Protein AF-A0A815P8S8-F1 (afdb_monomer_lite)

Secondary structure (DSSP, 8-state):
--TT----HHHHHHHHHHHHHHHHHTT-SS---TTHHHHHHHHHT--HHHHHHHHHHHHHHHHHHHHHHHHHHHHHHHHHHHHHHHHHHHHHHHHTT----PPP------------------

Foldseek 3Di:
DDPDDDDDPVRLVVLLVVLCVLVVCCPPPPDNDPPSQVVSCVVSVDDSVVVVVSVVVSVVVVVVVVVVVVVVVVVVVCVVVVVVVVVVVVVVVVVVPDDDPDPPDDDDDDDDDDDDDDDDDD

Structure (mmCIF, N/CA/C/O backbone):
data_AF-A0A815P8S8-F1
#
_entry.id   AF-A0A815P8S8-F1
#
loop_
_atom_site.group_PDB
_atom_site.id
_atom_site.type_symbol
_atom_site.label_atom_id
_atom_site.label_alt_id
_atom_site.label_comp_id
_atom_site.label_asym_id
_atom_site.label_entity_id
_atom_site.label_seq_id
_atom_site.pdbx_PDB_ins_code
_atom_site.Cartn_x
_atom_site.Cartn_y
_atom_site.Cartn_z
_atom_site.occupancy
_atom_site.B_iso_or_equiv
_atom_site.auth_seq_id
_atom_site.auth_comp_id
_atom_site.auth_asym_id
_atom_site.auth_atom_id
_atom_site.pdb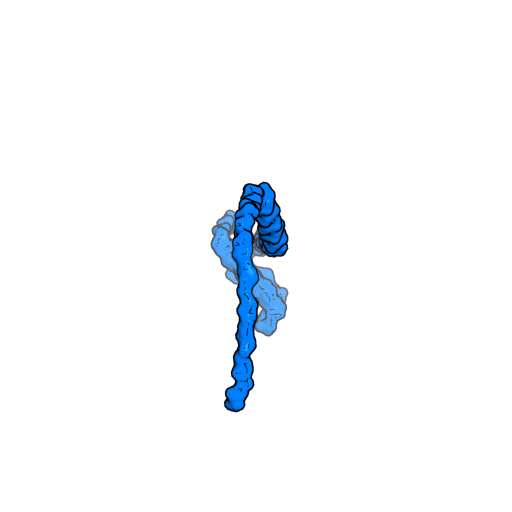x_PDB_model_num
ATOM 1 N N . MET A 1 1 ? 4.901 6.209 -26.131 1.00 38.81 1 MET A N 1
ATOM 2 C CA . MET A 1 1 ? 4.547 5.652 -24.805 1.00 38.81 1 MET A CA 1
ATOM 3 C C . MET A 1 1 ? 3.364 6.430 -24.254 1.00 38.81 1 MET A C 1
ATOM 5 O O . MET A 1 1 ? 3.329 7.628 -24.507 1.00 38.81 1 MET A O 1
ATOM 9 N N . PRO A 1 2 ? 2.383 5.805 -23.580 1.00 41.59 2 PRO A N 1
ATOM 10 C CA . PRO A 1 2 ? 1.235 6.534 -23.056 1.00 41.59 2 PRO A CA 1
ATOM 11 C C . PRO A 1 2 ? 1.687 7.440 -21.904 1.00 41.59 2 PRO A C 1
ATOM 13 O O . PRO A 1 2 ? 1.910 6.992 -20.786 1.00 41.59 2 PRO A O 1
ATOM 16 N N . THR A 1 3 ? 1.850 8.720 -22.209 1.00 49.19 3 THR A N 1
ATOM 17 C CA . THR A 1 3 ? 2.122 9.802 -21.265 1.00 49.19 3 THR A CA 1
ATOM 18 C C . THR A 1 3 ? 0.817 10.201 -20.577 1.00 49.19 3 THR A C 1
ATOM 20 O O . THR A 1 3 ? -0.104 10.668 -21.242 1.00 49.19 3 THR A O 1
ATOM 23 N N . GLY A 1 4 ? 0.725 10.005 -19.258 1.00 49.72 4 GLY A N 1
ATOM 24 C CA . GLY A 1 4 ? -0.330 10.609 -18.430 1.00 49.72 4 GLY A CA 1
ATOM 25 C C . GLY A 1 4 ? -1.632 9.820 -18.261 1.00 49.72 4 GLY A C 1
ATOM 26 O O . GLY A 1 4 ? -2.662 10.418 -17.967 1.00 49.72 4 GLY A O 1
ATOM 27 N N . LYS A 1 5 ? -1.635 8.490 -18.423 1.00 58.47 5 LYS A N 1
ATOM 28 C CA . LYS A 1 5 ? -2.824 7.701 -18.066 1.00 58.47 5 LYS A CA 1
ATOM 29 C C . LYS A 1 5 ? -2.946 7.615 -16.545 1.00 58.47 5 LYS A C 1
ATOM 31 O O . LYS A 1 5 ? -2.121 6.981 -15.896 1.00 58.47 5 LYS A O 1
ATOM 36 N N . HIS A 1 6 ? -3.989 8.230 -15.991 1.00 66.44 6 HIS A N 1
ATOM 37 C CA . HIS A 1 6 ? -4.438 7.923 -14.639 1.00 66.44 6 HIS A CA 1
ATOM 38 C C . HIS A 1 6 ? -4.772 6.427 -14.584 1.00 66.44 6 HIS A C 1
ATOM 40 O O . HIS A 1 6 ? -5.668 5.960 -15.288 1.00 66.44 6 HIS A O 1
ATOM 46 N N . TYR A 1 7 ? -4.001 5.666 -13.809 1.00 71.00 7 TYR A N 1
ATOM 47 C CA . TYR A 1 7 ? -4.287 4.256 -13.571 1.00 71.00 7 TYR A CA 1
ATOM 48 C C . TYR A 1 7 ? -5.647 4.119 -12.887 1.00 71.00 7 TYR A C 1
ATOM 50 O O . TYR A 1 7 ? -5.986 4.923 -12.014 1.00 71.00 7 TYR A O 1
ATOM 58 N N . SER A 1 8 ? -6.415 3.100 -13.281 1.00 83.94 8 SER A N 1
ATOM 59 C CA . SER A 1 8 ? -7.632 2.738 -12.553 1.00 83.94 8 SER A CA 1
ATOM 60 C C . SER A 1 8 ? -7.281 2.359 -11.113 1.00 83.94 8 SER A C 1
ATOM 62 O O . SER A 1 8 ? -6.159 1.918 -10.847 1.00 83.94 8 SER A O 1
ATOM 64 N N . GLN A 1 9 ? -8.227 2.523 -10.188 1.00 83.00 9 GLN A N 1
ATOM 65 C CA .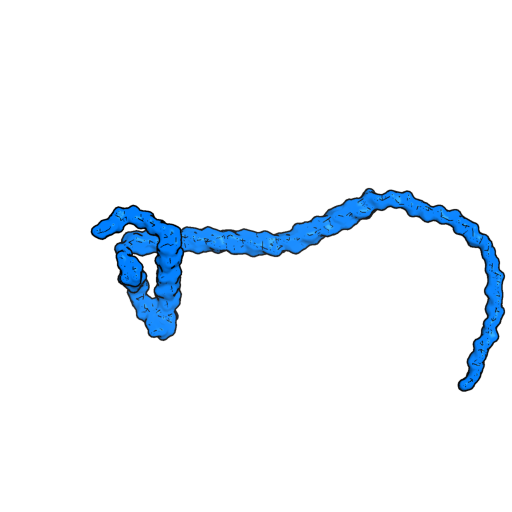 GLN A 1 9 ? -7.991 2.216 -8.777 1.00 83.00 9 GLN A CA 1
ATOM 66 C C . GLN A 1 9 ? -7.549 0.758 -8.572 1.00 83.00 9 GLN A C 1
ATOM 68 O O . GLN A 1 9 ? -6.545 0.521 -7.909 1.00 83.00 9 GLN A O 1
ATOM 73 N N . GLU A 1 10 ? -8.195 -0.195 -9.247 1.00 84.62 10 GLU A N 1
ATOM 74 C CA . GLU A 1 10 ? -7.822 -1.618 -9.203 1.00 84.62 10 GLU A CA 1
ATOM 75 C C . GLU A 1 10 ? -6.386 -1.858 -9.694 1.00 84.62 10 GLU A C 1
ATOM 77 O O . GLU A 1 10 ? -5.625 -2.638 -9.122 1.00 84.62 10 GLU A O 1
ATOM 82 N N . THR A 1 11 ? -5.975 -1.150 -10.751 1.00 86.00 11 THR A N 1
ATOM 83 C CA . THR A 1 11 ? -4.601 -1.240 -11.261 1.00 86.00 11 THR A CA 1
ATOM 84 C C . THR A 1 11 ? -3.596 -0.680 -10.256 1.00 86.00 11 THR A C 1
ATOM 86 O O . THR A 1 11 ? -2.526 -1.261 -10.086 1.00 86.00 11 THR A O 1
ATOM 89 N N . LYS A 1 12 ? -3.931 0.423 -9.575 1.00 86.00 12 LYS A N 1
ATOM 90 C CA . LYS A 1 12 ? -3.074 1.000 -8.532 1.00 86.00 12 LYS A CA 1
ATOM 91 C C . LYS A 1 12 ? -2.917 0.050 -7.351 1.00 86.00 12 LYS A C 1
ATOM 93 O O . LYS A 1 12 ? -1.795 -0.161 -6.913 1.00 86.00 12 LYS A O 1
ATOM 98 N N . GLU A 1 13 ? -3.998 -0.576 -6.894 1.00 86.88 13 GLU A N 1
ATOM 99 C CA . GLU A 1 13 ? -3.956 -1.565 -5.809 1.00 86.88 13 GLU A CA 1
ATOM 100 C C . GLU A 1 13 ? -3.045 -2.750 -6.154 1.00 86.88 13 GLU A C 1
ATOM 102 O O . GLU A 1 13 ? -2.206 -3.154 -5.346 1.00 86.88 13 GLU A O 1
ATOM 107 N N . LEU A 1 14 ? -3.128 -3.261 -7.387 1.00 89.56 14 LEU A N 1
ATOM 108 C CA . LEU A 1 14 ? -2.218 -4.307 -7.851 1.00 89.56 14 LEU A CA 1
ATOM 109 C C . LEU A 1 14 ? -0.756 -3.830 -7.859 1.00 89.56 14 LEU A C 1
ATOM 111 O O . LEU A 1 14 ? 0.127 -4.543 -7.383 1.00 89.56 14 LEU A O 1
ATOM 115 N N . MET A 1 15 ? -0.494 -2.621 -8.363 1.00 89.31 15 MET A N 1
ATOM 116 C CA . MET A 1 15 ? 0.849 -2.028 -8.369 1.00 89.31 15 MET A CA 1
ATOM 117 C C . MET A 1 15 ? 1.393 -1.831 -6.950 1.00 89.31 15 MET A C 1
ATOM 119 O O . MET A 1 15 ? 2.560 -2.125 -6.699 1.00 89.31 15 MET A O 1
ATOM 123 N N . PHE A 1 16 ? 0.554 -1.397 -6.010 1.00 91.44 16 PHE A N 1
ATOM 124 C CA . PHE A 1 16 ? 0.903 -1.261 -4.599 1.00 91.44 16 PHE A CA 1
ATOM 125 C C . PHE A 1 16 ? 1.288 -2.603 -3.979 1.00 91.44 16 PHE A C 1
ATOM 127 O O . PHE A 1 16 ? 2.308 -2.683 -3.298 1.00 91.44 16 PHE A O 1
ATOM 134 N N . ASN A 1 17 ? 0.544 -3.673 -4.269 1.00 89.50 17 ASN A N 1
ATOM 135 C CA . ASN A 1 17 ? 0.877 -5.015 -3.789 1.00 89.50 17 ASN A CA 1
ATOM 136 C C . ASN A 1 17 ? 2.236 -5.496 -4.312 1.00 89.50 17 ASN A C 1
ATOM 138 O O . ASN A 1 17 ? 3.026 -6.051 -3.550 1.00 89.50 17 ASN A O 1
ATOM 142 N N . VAL A 1 18 ? 2.536 -5.242 -5.590 1.00 89.06 18 VAL A N 1
ATOM 143 C CA . VAL A 1 18 ? 3.843 -5.571 -6.179 1.00 89.06 18 VAL A CA 1
ATOM 144 C C . VAL A 1 18 ? 4.963 -4.774 -5.508 1.00 89.06 18 VAL A C 1
ATOM 146 O O . VAL A 1 18 ? 5.983 -5.355 -5.146 1.00 89.06 18 VAL A O 1
ATOM 149 N N . ILE A 1 19 ? 4.770 -3.468 -5.289 1.00 88.62 19 ILE A N 1
ATOM 150 C CA . ILE A 1 19 ? 5.749 -2.624 -4.588 1.00 88.62 19 ILE A CA 1
ATOM 151 C C . ILE A 1 19 ? 6.014 -3.173 -3.181 1.00 88.62 19 ILE A C 1
ATOM 153 O O . ILE A 1 19 ? 7.171 -3.414 -2.842 1.00 88.62 19 ILE A O 1
ATOM 157 N N . LYS A 1 20 ? 4.962 -3.446 -2.397 1.00 89.25 20 LYS A N 1
ATOM 158 C CA . LYS A 1 20 ? 5.082 -3.986 -1.031 1.00 89.25 20 LYS A CA 1
ATOM 159 C C . LYS A 1 20 ? 5.795 -5.334 -0.998 1.00 89.25 20 LYS A C 1
ATOM 161 O O . LYS A 1 20 ? 6.624 -5.562 -0.122 1.00 89.25 20 LYS A O 1
ATOM 166 N N . PHE A 1 21 ? 5.495 -6.214 -1.951 1.00 88.38 21 PHE A N 1
ATOM 167 C CA . PHE A 1 21 ? 6.144 -7.517 -2.058 1.00 88.38 21 PHE A CA 1
ATOM 168 C C . PHE A 1 21 ? 7.654 -7.372 -2.295 1.00 88.38 21 PHE A C 1
ATOM 170 O O . PHE A 1 21 ? 8.453 -7.884 -1.513 1.00 88.38 21 PHE A O 1
ATOM 177 N N . ILE A 1 22 ? 8.049 -6.611 -3.320 1.00 86.94 22 ILE A N 1
ATOM 178 C CA . ILE A 1 22 ? 9.462 -6.444 -3.690 1.00 86.94 22 ILE A CA 1
ATOM 179 C C . ILE A 1 22 ? 10.234 -5.691 -2.590 1.00 86.94 22 ILE A C 1
ATOM 181 O O . ILE A 1 22 ? 11.378 -6.028 -2.284 1.00 86.94 22 ILE A O 1
ATOM 185 N N . GLU A 1 23 ? 9.621 -4.689 -1.952 1.00 86.00 23 GLU A N 1
ATOM 186 C CA . GLU A 1 23 ? 10.232 -3.978 -0.822 1.00 86.00 23 GLU A CA 1
ATOM 187 C C . GLU A 1 23 ? 10.370 -4.857 0.426 1.00 86.00 23 GLU A C 1
ATOM 189 O O . GLU A 1 23 ? 11.384 -4.763 1.121 1.00 86.00 23 GLU A O 1
ATOM 194 N N . GLY A 1 24 ? 9.406 -5.745 0.686 1.00 83.94 24 GLY A N 1
ATOM 195 C CA . GLY A 1 24 ? 9.476 -6.732 1.764 1.00 83.94 24 GLY A CA 1
ATOM 196 C C . GLY A 1 24 ? 10.583 -7.768 1.556 1.00 83.94 24 GLY A C 1
ATOM 197 O O . GLY A 1 24 ? 11.239 -8.177 2.514 1.00 83.94 24 GLY A O 1
ATOM 198 N N . GLU A 1 25 ? 10.861 -8.139 0.304 1.00 81.38 25 GLU A N 1
ATOM 199 C CA . GLU A 1 25 ? 11.943 -9.069 -0.038 1.00 81.38 25 GLU A CA 1
ATOM 200 C C . GLU A 1 25 ? 13.340 -8.436 -0.022 1.00 81.38 25 GLU A C 1
ATOM 202 O O . GLU A 1 25 ? 14.333 -9.161 0.001 1.00 81.38 25 GLU A O 1
ATOM 207 N N . LYS A 1 26 ? 13.456 -7.102 0.062 1.00 73.94 26 LYS A N 1
ATOM 208 C CA . LYS A 1 26 ? 14.747 -6.389 0.122 1.00 73.94 26 LYS A CA 1
ATOM 209 C C . LYS A 1 26 ? 15.704 -6.944 1.186 1.00 73.94 26 LYS A C 1
ATOM 211 O O . LYS A 1 26 ? 16.912 -6.984 0.964 1.00 73.94 26 LYS A O 1
ATOM 216 N N . TYR A 1 27 ? 15.164 -7.344 2.337 1.00 68.56 27 TYR A N 1
ATOM 217 C CA . TYR A 1 27 ? 15.910 -7.938 3.455 1.00 68.56 27 TYR A CA 1
ATOM 218 C C . TYR A 1 27 ? 15.592 -9.430 3.648 1.00 68.56 27 TYR A C 1
ATOM 220 O O . TYR A 1 27 ? 15.925 -10.008 4.682 1.00 68.56 27 TYR A O 1
ATOM 228 N N . GLY A 1 28 ? 14.909 -10.043 2.679 1.00 66.38 28 GLY A N 1
ATOM 229 C CA . GLY A 1 28 ? 14.518 -11.443 2.716 1.00 66.38 28 GLY A CA 1
ATOM 230 C C . GLY A 1 28 ? 15.711 -12.383 2.550 1.00 66.38 28 GLY A C 1
ATOM 231 O O . GLY A 1 28 ? 16.720 -12.049 1.934 1.00 66.38 28 GLY A O 1
ATOM 232 N N . ALA A 1 29 ? 15.578 -13.596 3.087 1.00 63.19 29 ALA A N 1
ATOM 233 C CA . ALA A 1 29 ? 16.615 -14.626 3.007 1.00 63.19 29 ALA A CA 1
ATOM 234 C C . ALA A 1 29 ? 16.798 -15.201 1.588 1.00 63.19 29 ALA A C 1
ATOM 236 O O . ALA A 1 29 ? 17.809 -15.843 1.314 1.00 63.19 29 ALA A O 1
ATOM 237 N N . THR A 1 30 ? 15.816 -15.005 0.704 1.00 63.62 30 THR A N 1
ATOM 238 C CA . THR A 1 30 ? 15.714 -15.719 -0.573 1.00 63.62 30 THR A CA 1
ATOM 239 C C . THR A 1 30 ? 16.511 -15.049 -1.692 1.00 63.62 30 THR A C 1
ATOM 241 O O . THR A 1 30 ? 17.241 -15.739 -2.399 1.00 63.62 30 THR A O 1
ATOM 244 N N . ILE A 1 31 ? 16.403 -13.724 -1.863 1.00 59.09 31 ILE A N 1
ATOM 245 C CA . ILE A 1 31 ? 17.148 -12.959 -2.877 1.00 59.09 31 ILE A CA 1
ATOM 246 C C . ILE A 1 31 ? 17.401 -11.541 -2.336 1.00 59.09 31 ILE A C 1
ATOM 248 O O . ILE A 1 31 ? 16.464 -10.748 -2.275 1.00 59.09 31 ILE A O 1
ATOM 252 N N . PRO A 1 32 ? 18.638 -11.173 -1.957 1.00 61.72 32 PRO A N 1
ATOM 253 C CA . PRO A 1 32 ? 18.944 -9.798 -1.585 1.00 61.72 32 PRO A CA 1
ATOM 254 C C . PRO A 1 32 ? 18.825 -8.892 -2.816 1.00 61.72 32 PRO A C 1
ATOM 256 O O . PRO A 1 32 ? 19.666 -8.905 -3.719 1.00 61.72 32 PRO A O 1
ATOM 259 N N . LEU A 1 33 ? 17.760 -8.094 -2.858 1.00 70.00 33 LEU A N 1
ATOM 260 C CA . LEU A 1 33 ? 17.528 -7.121 -3.919 1.00 70.00 33 LEU A CA 1
ATOM 261 C C . LEU A 1 33 ? 18.300 -5.838 -3.604 1.00 70.00 33 LEU A C 1
ATOM 263 O O . LEU A 1 33 ? 17.813 -4.937 -2.921 1.00 70.00 33 LEU A O 1
ATOM 267 N N . TYR A 1 34 ? 19.523 -5.736 -4.125 1.00 71.12 34 TYR A N 1
ATOM 268 C CA . TYR A 1 34 ? 20.349 -4.531 -3.976 1.00 71.12 34 TYR A CA 1
ATOM 269 C C . TYR A 1 34 ? 19.762 -3.311 -4.701 1.00 71.12 34 TYR A C 1
ATOM 271 O O . TYR A 1 34 ? 20.090 -2.180 -4.346 1.00 71.12 34 TYR A O 1
ATOM 279 N N . ASN A 1 35 ? 18.872 -3.521 -5.679 1.00 82.06 35 ASN A N 1
ATOM 280 C CA . ASN A 1 35 ? 18.319 -2.452 -6.506 1.00 82.06 35 ASN A CA 1
ATOM 281 C C . ASN A 1 35 ? 16.792 -2.535 -6.669 1.00 82.06 35 ASN A C 1
ATOM 283 O O . ASN A 1 35 ? 16.250 -2.651 -7.765 1.00 82.06 35 ASN A O 1
ATOM 287 N N . VAL A 1 36 ? 16.093 -2.499 -5.533 1.00 86.25 36 VAL A N 1
ATOM 288 C CA . VAL A 1 36 ? 14.628 -2.626 -5.422 1.00 86.25 36 VAL A CA 1
ATOM 289 C C . VAL A 1 36 ? 13.865 -1.735 -6.405 1.00 86.25 36 VAL A C 1
ATOM 291 O O . VAL A 1 36 ? 12.903 -2.187 -7.017 1.00 86.25 36 VAL A O 1
ATOM 294 N N . ASN A 1 37 ? 14.302 -0.489 -6.602 1.00 87.31 37 ASN A N 1
ATOM 295 C CA . ASN A 1 37 ? 13.620 0.436 -7.508 1.00 87.31 37 ASN A CA 1
ATOM 296 C C . ASN A 1 37 ? 13.675 -0.038 -8.965 1.00 87.31 37 ASN A C 1
ATOM 298 O O . ASN A 1 37 ? 12.654 0.008 -9.646 1.00 87.31 37 ASN A O 1
ATOM 302 N N . ASP A 1 38 ? 14.820 -0.542 -9.423 1.00 86.25 38 ASP A N 1
ATOM 303 C CA . ASP A 1 38 ? 14.969 -1.051 -10.789 1.00 86.25 38 ASP A CA 1
ATOM 304 C C . ASP A 1 38 ? 14.139 -2.316 -11.006 1.00 86.25 38 ASP A C 1
ATOM 306 O O . ASP A 1 38 ? 13.503 -2.466 -12.048 1.00 86.25 38 ASP A O 1
ATOM 310 N N . HIS A 1 39 ? 14.056 -3.184 -9.995 1.00 86.38 39 HIS A N 1
ATOM 311 C CA . HIS A 1 39 ? 13.183 -4.357 -10.039 1.00 86.38 39 HIS A CA 1
ATOM 312 C C . HIS A 1 39 ? 11.705 -3.977 -10.124 1.00 86.38 39 HIS A C 1
ATOM 314 O O . HIS A 1 39 ? 10.975 -4.557 -10.925 1.00 86.38 39 HIS A O 1
ATOM 320 N N . ILE A 1 40 ? 11.265 -2.981 -9.353 1.00 89.25 40 ILE A N 1
ATOM 321 C CA . ILE A 1 40 ? 9.885 -2.493 -9.421 1.00 89.25 40 ILE A CA 1
ATOM 322 C C . ILE A 1 40 ? 9.603 -1.865 -10.792 1.00 89.25 40 ILE A C 1
ATOM 324 O O . ILE A 1 40 ? 8.577 -2.167 -11.403 1.00 89.25 40 ILE A O 1
ATOM 328 N N . MET A 1 41 ? 10.508 -1.020 -11.299 1.00 90.06 41 MET A N 1
ATOM 329 C CA . MET A 1 41 ? 10.358 -0.404 -12.621 1.00 90.06 41 MET A CA 1
ATOM 330 C C . MET A 1 41 ? 10.289 -1.460 -13.728 1.00 90.06 41 MET A C 1
ATOM 332 O O . MET A 1 41 ? 9.450 -1.344 -14.618 1.00 90.06 41 MET A O 1
ATOM 336 N N . ALA A 1 42 ? 11.115 -2.507 -13.652 1.00 87.44 42 ALA A N 1
ATOM 337 C CA . ALA A 1 42 ? 11.106 -3.611 -14.607 1.00 87.44 42 ALA A CA 1
ATOM 338 C C . ALA A 1 42 ? 9.828 -4.460 -14.511 1.00 87.44 42 ALA A C 1
ATOM 340 O O . ALA A 1 42 ? 9.235 -4.786 -15.538 1.00 87.44 42 ALA A O 1
ATOM 341 N N . ALA A 1 43 ? 9.380 -4.786 -13.294 1.00 86.88 43 ALA A N 1
ATOM 342 C CA . ALA A 1 43 ? 8.190 -5.603 -13.060 1.00 86.88 43 ALA A CA 1
ATOM 343 C C . ALA A 1 43 ? 6.905 -4.903 -13.521 1.00 86.88 43 ALA A C 1
ATOM 345 O O . ALA A 1 43 ? 6.034 -5.528 -14.120 1.00 86.88 43 ALA A O 1
ATOM 346 N N . LEU A 1 44 ? 6.798 -3.600 -13.260 1.00 87.44 44 LEU A N 1
ATOM 347 C CA . LEU A 1 44 ? 5.622 -2.804 -13.608 1.00 87.44 44 LEU A CA 1
ATOM 348 C C . LEU A 1 44 ? 5.734 -2.135 -14.985 1.00 87.44 44 LEU A C 1
ATOM 350 O O . LEU A 1 44 ? 4.755 -1.569 -15.464 1.00 87.44 44 LEU A O 1
ATOM 354 N N . GLN A 1 45 ? 6.906 -2.203 -15.626 1.00 89.12 45 GLN A N 1
ATOM 355 C CA . GLN A 1 45 ? 7.224 -1.528 -16.891 1.00 89.12 45 GLN A CA 1
ATOM 356 C C . GLN A 1 45 ? 6.916 -0.021 -16.863 1.00 89.12 45 GLN A C 1
ATOM 358 O O . GLN A 1 45 ? 6.379 0.548 -17.816 1.00 89.12 45 GLN A O 1
ATOM 363 N N . ILE A 1 46 ? 7.256 0.634 -15.752 1.00 86.69 46 ILE A N 1
ATOM 364 C CA . ILE A 1 46 ? 6.979 2.056 -15.511 1.00 86.69 46 ILE A CA 1
ATOM 365 C C . ILE A 1 46 ? 8.256 2.894 -15.493 1.00 86.69 46 ILE A C 1
ATOM 367 O O . ILE A 1 46 ? 9.354 2.395 -15.252 1.00 86.69 46 ILE A O 1
ATOM 371 N N . SER A 1 47 ? 8.100 4.201 -15.716 1.00 89.25 47 SER A N 1
ATOM 372 C CA . SER A 1 47 ? 9.188 5.163 -15.545 1.00 89.25 47 SER A CA 1
ATOM 373 C C . SER A 1 47 ? 9.502 5.415 -14.069 1.00 89.25 47 SER A C 1
ATOM 375 O O . SER A 1 47 ? 8.652 5.225 -13.194 1.00 89.25 47 SER A O 1
ATOM 377 N N . HIS A 1 48 ? 10.704 5.931 -13.806 1.00 87.12 48 HIS A N 1
ATOM 378 C CA . HIS A 1 48 ? 11.124 6.333 -12.466 1.00 87.12 48 HIS A CA 1
ATOM 379 C C . HIS A 1 48 ? 10.168 7.355 -11.835 1.00 87.12 48 HIS A C 1
ATOM 381 O O . HIS A 1 48 ? 9.727 7.166 -10.705 1.00 87.12 48 HIS A O 1
ATOM 387 N N . ASP A 1 49 ? 9.757 8.377 -12.590 1.00 87.88 49 ASP A N 1
ATOM 388 C CA . ASP A 1 49 ? 8.816 9.395 -12.103 1.00 87.88 49 ASP A CA 1
ATOM 389 C C . ASP A 1 49 ? 7.465 8.785 -11.700 1.00 87.88 49 ASP A C 1
ATOM 391 O O . ASP A 1 49 ? 6.875 9.155 -10.685 1.00 87.88 49 ASP A O 1
ATOM 395 N N . SER A 1 50 ? 6.986 7.797 -12.466 1.00 86.25 50 SER A N 1
ATOM 396 C CA . SER A 1 50 ? 5.746 7.080 -12.148 1.00 86.25 50 SER A CA 1
ATOM 397 C C . SER A 1 50 ? 5.887 6.262 -10.866 1.00 86.25 50 SER A C 1
ATOM 399 O O . SER A 1 50 ? 4.959 6.224 -10.063 1.00 86.25 50 SER A O 1
ATOM 401 N N . LEU A 1 51 ? 7.049 5.637 -10.655 1.00 88.62 51 LEU A N 1
ATOM 402 C CA . LEU A 1 51 ? 7.346 4.907 -9.427 1.00 88.62 51 LEU A CA 1
ATOM 403 C C . LEU A 1 51 ? 7.371 5.840 -8.212 1.00 88.62 51 LEU A C 1
ATOM 405 O O . LEU A 1 51 ? 6.777 5.519 -7.187 1.00 88.62 51 LEU A O 1
ATOM 409 N N . VAL A 1 52 ? 8.029 6.996 -8.320 1.00 88.75 52 VAL A N 1
ATOM 410 C CA . VAL A 1 52 ? 8.077 7.988 -7.235 1.00 88.75 52 VAL A CA 1
ATOM 411 C C . VAL A 1 52 ? 6.667 8.453 -6.871 1.00 88.75 52 VAL A C 1
ATOM 413 O O . VAL A 1 52 ? 6.315 8.481 -5.692 1.00 88.75 52 VAL A O 1
ATOM 416 N N . ASN A 1 53 ? 5.831 8.738 -7.870 1.00 88.12 53 ASN A N 1
ATOM 417 C CA . ASN A 1 53 ? 4.438 9.115 -7.643 1.00 88.12 53 ASN A CA 1
ATOM 418 C C . ASN A 1 53 ? 3.640 7.989 -6.971 1.00 88.12 53 ASN A C 1
ATOM 420 O O . ASN A 1 53 ? 2.967 8.244 -5.977 1.00 88.12 53 ASN A O 1
ATOM 424 N N . LEU A 1 54 ? 3.767 6.744 -7.446 1.00 87.12 54 LEU A N 1
ATOM 425 C CA . LEU A 1 54 ? 3.100 5.586 -6.840 1.00 87.12 54 LEU A CA 1
ATOM 426 C C . LEU A 1 54 ? 3.534 5.359 -5.388 1.00 87.12 54 LEU A C 1
ATOM 428 O O . LEU A 1 54 ? 2.692 5.062 -4.550 1.00 87.12 54 LEU A O 1
ATOM 432 N N . LYS A 1 55 ? 4.820 5.535 -5.065 1.00 87.94 55 LYS A N 1
ATOM 433 C CA . LYS A 1 55 ? 5.315 5.428 -3.684 1.00 87.94 55 LYS A CA 1
ATOM 434 C C . LYS A 1 55 ? 4.755 6.523 -2.779 1.00 87.94 55 LYS A C 1
ATOM 436 O O . LYS A 1 55 ? 4.408 6.249 -1.633 1.00 87.94 55 LYS A O 1
ATOM 441 N N . ASN A 1 56 ? 4.645 7.749 -3.287 1.00 89.00 56 ASN A N 1
ATOM 442 C CA . ASN A 1 56 ? 4.048 8.854 -2.540 1.00 89.00 56 ASN A CA 1
ATOM 443 C C . ASN A 1 56 ? 2.552 8.623 -2.288 1.00 89.00 56 ASN A C 1
ATOM 445 O O . ASN A 1 56 ? 2.091 8.835 -1.169 1.00 89.00 56 ASN A O 1
ATOM 449 N N . GLU A 1 57 ? 1.813 8.157 -3.298 1.00 87.31 57 GLU A N 1
ATOM 450 C CA . GLU A 1 57 ? 0.402 7.783 -3.148 1.00 87.31 57 GLU A CA 1
ATOM 451 C C . GLU A 1 57 ? 0.235 6.625 -2.152 1.00 87.31 57 GLU A C 1
ATOM 453 O O . GLU A 1 57 ? -0.599 6.705 -1.256 1.00 87.31 57 GLU A O 1
ATOM 458 N N . LEU A 1 58 ? 1.070 5.584 -2.245 1.00 87.69 58 LEU A N 1
ATOM 459 C CA . LEU A 1 58 ? 1.045 4.443 -1.327 1.00 87.69 58 LEU A CA 1
ATOM 460 C C . LEU A 1 58 ? 1.263 4.875 0.125 1.00 87.69 58 LEU A C 1
ATOM 462 O O . LEU A 1 58 ? 0.527 4.445 1.008 1.00 87.69 58 LEU A O 1
ATOM 466 N N . LYS A 1 59 ? 2.221 5.775 0.369 1.00 88.44 59 LYS A N 1
ATOM 467 C CA . LYS A 1 59 ? 2.474 6.317 1.707 1.00 88.44 59 LYS A CA 1
ATOM 468 C C . LYS A 1 59 ? 1.260 7.068 2.265 1.00 88.44 59 LYS A C 1
ATOM 470 O O . LYS A 1 59 ? 0.948 6.927 3.442 1.00 88.44 59 LYS A O 1
ATOM 475 N N . GLN A 1 60 ? 0.568 7.848 1.433 1.00 87.75 60 GLN A N 1
ATOM 476 C CA . GLN A 1 60 ? -0.651 8.550 1.851 1.00 87.75 60 GLN A CA 1
ATOM 477 C C . GLN A 1 60 ? -1.763 7.566 2.225 1.00 87.75 60 GLN A C 1
ATOM 479 O O . GLN A 1 60 ? -2.389 7.730 3.270 1.00 87.75 60 GLN A O 1
ATOM 484 N N . VAL A 1 61 ? -1.960 6.521 1.416 1.00 85.75 61 VAL A N 1
ATOM 485 C CA . VAL A 1 61 ? -2.951 5.471 1.693 1.00 85.75 61 VAL A CA 1
ATOM 486 C C . VAL A 1 61 ? -2.635 4.752 3.007 1.00 85.75 61 VAL A C 1
ATOM 488 O O . VAL A 1 61 ? -3.524 4.581 3.835 1.00 85.75 61 VAL A O 1
ATOM 491 N N . GLU A 1 62 ? -1.374 4.392 3.252 1.00 86.25 62 GLU A N 1
ATOM 492 C CA . GLU A 1 62 ? -0.969 3.740 4.505 1.00 86.25 62 GLU A CA 1
ATOM 493 C C . GLU A 1 62 ? -1.178 4.637 5.732 1.00 86.25 62 GLU A C 1
ATOM 495 O O . GLU A 1 62 ? -1.664 4.174 6.765 1.00 86.25 62 GLU A O 1
ATOM 500 N N . GLU A 1 63 ? -0.869 5.932 5.627 1.00 87.12 63 GLU A N 1
ATOM 501 C CA . GLU A 1 63 ? -1.125 6.894 6.703 1.00 87.12 63 GLU A CA 1
ATOM 502 C C . GLU A 1 63 ? -2.627 7.051 6.996 1.00 87.12 63 GLU A C 1
ATOM 504 O O . GLU A 1 63 ? -3.024 7.194 8.156 1.00 87.12 63 GLU A O 1
ATOM 509 N N . GLU A 1 64 ? -3.478 7.033 5.969 1.00 86.25 64 GLU A N 1
ATOM 510 C CA . GLU A 1 64 ? -4.934 7.072 6.128 1.00 86.25 64 GLU A CA 1
ATOM 511 C C . GLU A 1 64 ? -5.473 5.789 6.768 1.00 86.25 64 GLU A C 1
ATOM 513 O O . GLU A 1 64 ? -6.233 5.859 7.739 1.00 86.25 64 GLU A O 1
ATOM 518 N N . GLU A 1 65 ? -5.036 4.620 6.298 1.00 83.56 65 GLU A N 1
ATOM 519 C CA . GLU A 1 65 ? -5.404 3.325 6.878 1.00 83.56 65 GLU A CA 1
ATOM 520 C C . GLU A 1 65 ? -5.002 3.233 8.354 1.00 83.56 65 GLU A C 1
ATOM 522 O O . GLU A 1 65 ? -5.789 2.779 9.194 1.00 83.56 65 GLU A O 1
ATOM 527 N N . GLN A 1 66 ? -3.807 3.717 8.696 1.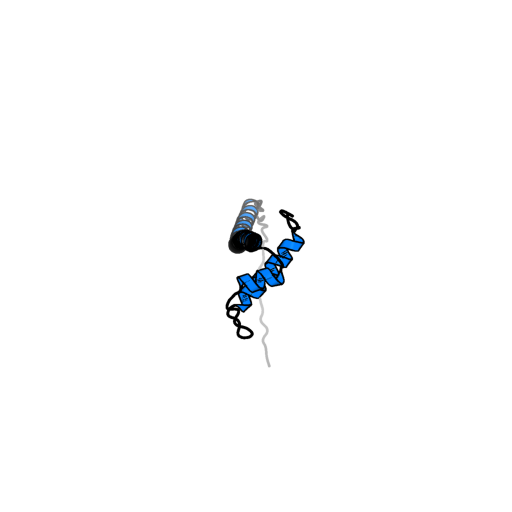00 84.00 66 GLN A N 1
ATOM 528 C CA . GLN A 1 66 ? -3.302 3.697 10.063 1.00 84.00 66 GLN A CA 1
ATOM 529 C C . GLN A 1 66 ? -4.114 4.612 10.990 1.00 84.00 66 GLN A C 1
ATOM 531 O O . GLN A 1 66 ? -4.464 4.200 12.099 1.00 84.00 66 GLN A O 1
ATOM 536 N N . LYS A 1 67 ? -4.510 5.804 10.523 1.00 86.12 67 LYS A N 1
ATOM 537 C CA . LYS A 1 67 ? -5.414 6.702 11.267 1.00 86.12 67 LYS A CA 1
ATOM 538 C C . LYS A 1 67 ? -6.785 6.067 11.501 1.00 86.12 67 LYS A C 1
ATOM 540 O O . LYS A 1 67 ? -7.341 6.185 12.593 1.00 86.12 67 LYS A O 1
ATOM 545 N N . VAL A 1 68 ? -7.334 5.375 10.502 1.00 85.12 68 VAL A N 1
ATOM 546 C CA . VAL A 1 68 ? -8.619 4.667 10.633 1.00 85.12 68 VAL A CA 1
ATOM 547 C C . VAL A 1 68 ? -8.514 3.520 11.641 1.00 85.12 68 VAL A C 1
ATOM 549 O O . VAL A 1 68 ? -9.423 3.324 12.452 1.00 85.12 68 VAL A O 1
ATOM 552 N N . LEU A 1 69 ? -7.411 2.769 11.625 1.00 82.31 69 LEU A N 1
ATOM 553 C CA . LEU A 1 69 ? -7.131 1.719 12.607 1.00 82.31 69 LEU A CA 1
ATOM 554 C C . LEU A 1 69 ? -7.030 2.280 14.028 1.00 82.31 69 LEU A C 1
ATOM 556 O O . LEU A 1 69 ? -7.656 1.738 14.938 1.00 82.31 69 LEU A O 1
ATOM 560 N N . GLU A 1 70 ? -6.308 3.383 14.214 1.00 80.50 70 GLU A N 1
ATOM 561 C CA . GLU A 1 70 ? -6.160 4.042 15.513 1.00 80.50 70 GLU A CA 1
ATOM 562 C C . GLU A 1 70 ? -7.507 4.544 16.054 1.00 80.50 70 GLU A C 1
ATOM 564 O O . GLU A 1 70 ? -7.849 4.288 17.211 1.00 80.50 70 GLU A O 1
ATOM 569 N N . GLN A 1 71 ? -8.333 5.164 15.204 1.00 82.19 71 GLN A N 1
ATOM 570 C CA . GLN A 1 71 ? -9.688 5.582 15.574 1.00 82.19 71 GLN A CA 1
ATOM 571 C C . GLN A 1 71 ? -10.577 4.399 15.969 1.00 82.19 71 GLN A C 1
ATOM 573 O O . GLN A 1 71 ? -11.269 4.468 16.986 1.00 82.19 71 GLN A O 1
ATOM 578 N N . LYS A 1 72 ? -10.542 3.293 15.215 1.00 81.75 72 LYS A N 1
ATOM 579 C CA . LYS A 1 72 ? -11.300 2.079 15.560 1.00 81.75 72 LYS A CA 1
ATOM 580 C C . LYS A 1 72 ? -10.847 1.484 16.890 1.00 81.75 72 LYS A C 1
ATOM 582 O O . LYS A 1 72 ? -11.686 1.034 17.669 1.00 81.75 72 LYS A O 1
ATOM 587 N N . LEU A 1 73 ? -9.545 1.498 17.167 1.00 79.50 73 LEU A N 1
ATOM 588 C CA . LEU A 1 73 ? -8.978 0.983 18.412 1.00 79.50 73 LEU A CA 1
ATOM 589 C C . LEU A 1 73 ? -9.405 1.854 19.606 1.00 79.50 73 LEU A C 1
ATOM 591 O O . LEU A 1 73 ? -9.852 1.327 20.626 1.00 79.50 73 LEU A O 1
ATOM 595 N N . LEU A 1 74 ? -9.373 3.181 19.450 1.00 79.88 74 LEU A N 1
ATOM 596 C CA . LEU A 1 74 ? -9.904 4.134 20.430 1.00 79.88 74 LEU A CA 1
ATOM 597 C C . LEU A 1 74 ? -11.405 3.930 20.677 1.00 79.88 74 LEU A C 1
ATOM 599 O O . LEU A 1 74 ? -11.838 3.874 21.829 1.00 79.88 74 LEU A O 1
ATOM 603 N N . GLU A 1 75 ? -12.207 3.766 19.623 1.00 75.31 75 GLU A N 1
ATOM 604 C CA . GLU A 1 75 ? -13.646 3.518 19.752 1.00 75.31 75 GLU A CA 1
ATOM 605 C C . GLU A 1 75 ? -13.919 2.191 20.480 1.00 75.31 75 GLU A C 1
ATOM 607 O O . GLU A 1 75 ? -14.767 2.120 21.374 1.00 75.31 75 GLU A O 1
ATOM 612 N N . GLN A 1 76 ? -13.159 1.140 20.159 1.00 74.50 76 GLN A N 1
ATOM 613 C CA . GLN A 1 76 ? -13.281 -0.165 20.804 1.00 74.50 76 GLN A CA 1
ATOM 614 C C . GLN A 1 76 ? -12.927 -0.110 22.297 1.00 74.50 76 GLN A C 1
ATOM 616 O O . GLN A 1 76 ? -13.617 -0.740 23.101 1.00 74.50 76 GLN A O 1
ATOM 621 N N . GLN A 1 77 ? -11.922 0.681 22.690 1.00 70.06 77 GLN A N 1
ATOM 622 C CA . GLN A 1 77 ? -11.595 0.907 24.103 1.00 70.06 77 GLN A CA 1
ATOM 623 C C . GLN A 1 77 ? -12.670 1.718 24.845 1.00 70.06 77 GLN A C 1
ATOM 625 O O . GLN A 1 77 ? -12.912 1.482 26.029 1.00 70.06 77 GLN A O 1
ATOM 630 N N . GLN A 1 78 ? -13.360 2.643 24.171 1.00 71.19 78 GLN A N 1
ATOM 631 C CA . GLN A 1 78 ? -14.401 3.472 24.794 1.00 71.19 78 GLN A CA 1
ATOM 632 C C . GLN A 1 78 ? -15.762 2.763 24.914 1.00 71.19 78 GLN A C 1
ATOM 634 O O . GLN A 1 78 ? -16.525 3.045 25.845 1.00 71.19 78 GLN A O 1
ATOM 639 N N . ARG A 1 79 ? -16.071 1.796 24.036 1.00 66.75 79 ARG A N 1
ATOM 640 C CA . ARG A 1 79 ? -17.326 1.013 24.060 1.00 66.75 79 ARG A CA 1
ATOM 641 C C . ARG A 1 79 ? -17.705 0.407 25.421 1.00 66.75 79 ARG A C 1
ATOM 643 O O . ARG A 1 79 ? -18.859 0.596 25.820 1.00 66.75 79 ARG A O 1
ATOM 650 N N . PRO A 1 80 ? -16.822 -0.288 26.168 1.00 66.88 80 PRO A N 1
ATOM 651 C CA . PRO A 1 80 ? -17.192 -0.843 27.472 1.00 66.88 80 PRO A CA 1
ATOM 652 C C . PRO A 1 80 ? -17.558 0.249 28.487 1.00 66.88 80 PRO A C 1
ATOM 654 O O . PRO A 1 80 ? -18.485 0.072 29.279 1.00 66.88 80 PRO A O 1
ATOM 657 N N . TYR A 1 81 ? -16.889 1.403 28.426 1.00 65.62 81 TYR A N 1
ATOM 658 C CA . TYR A 1 81 ? -17.132 2.513 29.343 1.00 65.62 81 TYR A CA 1
ATOM 659 C C . TYR A 1 81 ? -18.482 3.198 29.077 1.00 65.62 81 TYR A C 1
ATOM 661 O O . TYR A 1 81 ? -19.258 3.446 30.005 1.00 65.62 81 TYR A O 1
ATOM 669 N N . VAL A 1 82 ? -18.814 3.434 27.804 1.00 68.50 82 VAL A N 1
ATOM 670 C CA . VAL A 1 82 ? -20.100 4.021 27.389 1.00 68.50 82 VAL A CA 1
ATOM 671 C C . VAL A 1 82 ? -21.272 3.078 27.694 1.00 68.50 82 VAL A C 1
ATOM 673 O O . VAL A 1 82 ? -22.312 3.521 28.189 1.00 68.50 82 VAL A O 1
ATOM 676 N N . LEU A 1 83 ? -21.105 1.767 27.479 1.00 68.06 83 LEU A N 1
ATOM 677 C CA . LEU A 1 83 ? -22.111 0.766 27.852 1.00 68.06 83 LEU A CA 1
ATOM 678 C C . LEU A 1 83 ? -22.355 0.751 29.366 1.00 68.06 83 LEU A C 1
ATOM 680 O O . LEU A 1 83 ? -23.508 0.807 29.797 1.00 68.06 83 LEU A O 1
ATOM 684 N N . ALA A 1 84 ? -21.298 0.749 30.183 1.00 68.81 84 ALA A N 1
ATOM 685 C CA . ALA A 1 84 ? -21.418 0.766 31.641 1.00 68.81 84 ALA A CA 1
ATOM 686 C C . ALA A 1 84 ? -22.155 2.018 32.161 1.00 68.81 84 ALA A C 1
ATOM 688 O O . ALA A 1 84 ? -23.032 1.913 33.024 1.00 68.81 84 ALA A O 1
ATOM 689 N N . GLN A 1 85 ? -21.858 3.194 31.598 1.00 65.75 85 GLN A N 1
ATOM 690 C CA . GLN A 1 85 ? -22.570 4.448 31.881 1.00 65.75 85 GLN A CA 1
ATOM 691 C C . GLN A 1 85 ? -24.063 4.347 31.530 1.00 65.75 85 GLN A C 1
ATOM 693 O O . GLN A 1 85 ? -24.920 4.704 32.343 1.00 65.75 85 GLN A O 1
ATOM 698 N N . LYS A 1 86 ? -24.396 3.789 30.358 1.00 71.56 86 LYS A N 1
ATOM 699 C CA . LYS A 1 86 ? -25.787 3.586 29.924 1.00 71.56 86 LYS A CA 1
ATOM 700 C C . LYS A 1 86 ? -26.559 2.676 30.885 1.00 71.56 86 LYS A C 1
ATOM 702 O O . LYS A 1 86 ? -27.640 3.053 31.335 1.00 71.56 86 LYS A O 1
ATOM 707 N N . TYR A 1 87 ? -25.982 1.537 31.280 1.00 67.25 87 TYR A N 1
ATOM 708 C CA . TYR A 1 87 ? -26.600 0.626 32.253 1.00 67.25 87 TYR A CA 1
ATOM 709 C C . TYR A 1 87 ? -26.805 1.273 33.629 1.00 67.25 87 TYR A C 1
ATOM 711 O O . TYR A 1 87 ? -27.835 1.054 34.272 1.00 67.25 87 TYR A O 1
ATOM 719 N N . LYS A 1 88 ? -25.853 2.094 34.089 1.00 68.06 88 LYS A N 1
ATOM 720 C CA . LYS A 1 88 ? -25.971 2.828 35.357 1.00 68.06 88 LYS A CA 1
ATOM 721 C C . LYS A 1 88 ? -27.122 3.836 35.314 1.00 68.06 88 LYS A C 1
ATOM 723 O O . LYS A 1 88 ? -27.942 3.868 36.232 1.00 68.06 88 LYS A O 1
ATOM 728 N N . ASN A 1 89 ? -27.221 4.602 34.230 1.00 71.62 89 ASN A N 1
ATOM 729 C CA . ASN A 1 89 ? -28.268 5.606 34.042 1.00 71.62 89 ASN A CA 1
ATOM 730 C C . ASN A 1 89 ? -29.658 4.974 33.885 1.00 71.62 89 ASN A C 1
ATOM 732 O O . ASN A 1 89 ? -30.639 5.487 34.425 1.00 71.62 89 ASN A O 1
ATOM 736 N N . GLU A 1 90 ? -29.753 3.821 33.224 1.00 67.25 90 GLU A N 1
ATOM 737 C CA . GLU A 1 90 ? -31.017 3.095 33.099 1.00 67.25 90 GLU A CA 1
ATOM 738 C C . GLU A 1 90 ? -31.474 2.474 34.429 1.00 67.25 90 GLU A C 1
ATOM 740 O O . GLU A 1 90 ? -32.653 2.554 34.781 1.00 67.25 90 GLU A O 1
ATOM 745 N N . ARG A 1 91 ? -30.542 1.953 35.242 1.00 66.06 91 ARG A N 1
ATOM 746 C CA . ARG A 1 91 ? -30.835 1.532 36.625 1.00 66.06 91 ARG A CA 1
ATOM 747 C C . ARG A 1 91 ? -31.349 2.682 37.491 1.00 66.06 91 ARG A C 1
ATOM 749 O O . ARG A 1 91 ? -32.291 2.484 38.258 1.00 66.06 91 ARG A O 1
ATOM 756 N N . LEU A 1 92 ? -30.749 3.868 37.379 1.00 64.94 92 LEU A N 1
ATOM 757 C CA . LEU A 1 92 ? -31.184 5.064 38.108 1.00 64.94 92 LEU A CA 1
ATOM 758 C C . LEU A 1 92 ? -32.604 5.483 37.698 1.00 64.94 92 LEU A C 1
ATOM 760 O O . LEU A 1 92 ? -33.436 5.712 38.573 1.00 64.94 92 LEU A O 1
ATOM 764 N N . ARG A 1 93 ? -32.918 5.463 36.395 1.00 65.44 93 ARG A N 1
ATOM 765 C CA . ARG A 1 93 ? -34.268 5.748 35.874 1.00 65.44 93 ARG A CA 1
ATOM 766 C C . ARG A 1 93 ? -35.337 4.758 36.348 1.00 65.44 93 ARG A C 1
ATOM 768 O O . ARG A 1 93 ? -36.463 5.164 36.636 1.00 65.44 93 ARG A O 1
ATOM 775 N N . ARG A 1 94 ? -35.005 3.466 36.455 1.00 61.91 94 ARG A N 1
ATOM 776 C CA . ARG A 1 94 ? -35.932 2.448 36.989 1.00 61.91 94 ARG A CA 1
ATOM 777 C C . ARG A 1 94 ? -36.166 2.596 38.494 1.00 61.91 94 ARG A C 1
ATOM 779 O O . ARG A 1 94 ? -37.260 2.322 38.965 1.00 61.91 94 ARG A O 1
ATOM 786 N N . ARG A 1 95 ? -35.170 3.065 39.254 1.00 57.28 95 ARG A N 1
ATOM 787 C CA . ARG A 1 95 ? -35.335 3.361 40.689 1.00 57.28 95 ARG A CA 1
ATOM 788 C C . ARG A 1 95 ? -36.184 4.605 40.948 1.00 57.28 95 ARG A C 1
ATOM 790 O O . ARG A 1 95 ? -36.980 4.595 41.877 1.00 57.28 95 ARG A O 1
ATOM 797 N N . SER A 1 96 ? -36.053 5.645 40.127 1.00 56.53 96 SER A N 1
ATOM 798 C CA . SER A 1 96 ? -36.834 6.882 40.276 1.00 56.53 96 SER A CA 1
ATOM 799 C C . SER A 1 96 ? -38.292 6.765 39.816 1.00 56.53 96 SER A C 1
ATOM 801 O O . SER A 1 96 ? -39.060 7.697 40.014 1.00 56.53 96 SER A O 1
ATOM 803 N N . SER A 1 97 ? -38.675 5.651 39.185 1.00 53.06 97 SER A N 1
ATOM 804 C CA . SER A 1 97 ? -40.032 5.400 38.679 1.00 53.06 97 SER A CA 1
ATOM 805 C C . SER A 1 97 ? -40.799 4.343 39.477 1.00 53.06 97 SER A C 1
ATOM 807 O O . SER A 1 97 ? -41.857 3.917 39.030 1.00 53.06 97 SER A O 1
ATOM 809 N N . SER A 1 98 ? -40.313 3.938 40.660 1.00 48.47 98 SER A N 1
ATOM 810 C CA . SER A 1 98 ? -41.077 3.071 41.564 1.00 48.47 98 SER A CA 1
ATOM 811 C C . SER A 1 98 ? -42.283 3.844 42.113 1.00 48.47 98 SER A C 1
ATOM 813 O O . SER A 1 98 ? -42.087 4.741 42.938 1.00 48.47 98 SER A O 1
ATOM 815 N N . PRO A 1 99 ? -43.528 3.513 41.724 1.00 50.50 99 PRO A N 1
ATOM 816 C CA . PRO A 1 99 ? -44.691 4.006 42.435 1.00 50.50 99 PRO A CA 1
ATOM 817 C C . PRO A 1 99 ? -44.644 3.353 43.814 1.00 50.50 99 PRO A C 1
ATOM 819 O O . PRO A 1 99 ? -44.438 2.145 43.933 1.00 50.50 99 PRO A O 1
ATOM 822 N N . TYR A 1 100 ? -44.786 4.144 44.867 1.00 46.69 100 TYR A N 1
ATOM 823 C CA . TYR A 1 100 ? -45.017 3.627 46.206 1.00 46.69 100 TYR A CA 1
ATOM 824 C C . TYR A 1 100 ? -46.244 2.701 46.186 1.00 46.69 100 TYR A C 1
ATOM 826 O O . TYR A 1 100 ? -47.377 3.171 46.188 1.00 46.69 100 TYR A O 1
ATOM 834 N N . THR A 1 101 ? -46.037 1.387 46.205 1.00 56.28 101 THR A N 1
ATOM 835 C CA . THR A 1 101 ? -47.018 0.461 46.772 1.00 56.28 101 THR A CA 1
ATOM 836 C C . THR A 1 101 ? -46.645 0.272 48.230 1.00 56.28 101 THR A C 1
ATOM 838 O O . THR A 1 101 ? -45.777 -0.531 48.572 1.00 56.28 101 THR A O 1
ATOM 841 N N . THR A 1 102 ? -47.269 1.071 49.089 1.00 60.69 102 THR A N 1
ATOM 842 C CA . THR A 1 102 ? -47.324 0.810 50.524 1.00 60.69 102 THR A CA 1
ATOM 843 C C . THR A 1 102 ? -47.947 -0.576 50.736 1.00 60.69 102 THR A C 1
ATOM 845 O O . THR A 1 102 ? -49.032 -0.840 50.211 1.00 60.69 102 THR A O 1
ATOM 848 N N . PRO A 1 103 ? -47.297 -1.502 51.462 1.00 48.62 103 PRO A N 1
ATOM 849 C CA . PRO A 1 103 ? -47.956 -2.743 51.831 1.00 48.62 103 PRO A CA 1
ATOM 850 C C . PRO A 1 103 ? -49.062 -2.403 52.835 1.00 48.62 103 PRO A C 1
ATOM 852 O O . PRO A 1 103 ? -48.788 -1.876 53.914 1.00 48.62 103 PRO A O 1
ATOM 855 N N . LYS A 1 104 ? -50.321 -2.667 52.465 1.00 49.00 104 LYS A N 1
ATOM 856 C CA . LYS A 1 104 ? -51.441 -2.663 53.410 1.00 49.00 104 LYS A CA 1
ATOM 857 C C . LYS A 1 104 ? -51.130 -3.683 54.504 1.00 49.00 104 LYS A C 1
ATOM 859 O O . LYS A 1 104 ? -50.980 -4.871 54.237 1.00 49.00 104 LYS A O 1
ATOM 864 N N . THR A 1 105 ? -50.989 -3.190 55.725 1.00 53.31 105 THR A N 1
ATOM 865 C CA . THR A 1 105 ? -50.950 -3.981 56.950 1.00 53.31 105 THR A CA 1
ATOM 866 C C . THR A 1 105 ? -52.319 -4.611 57.172 1.00 53.31 105 THR A C 1
ATOM 868 O O . THR A 1 105 ? -53.196 -3.987 57.767 1.00 53.31 105 THR A O 1
ATOM 871 N N . ASP A 1 106 ? -52.504 -5.840 56.701 1.00 51.81 106 ASP A N 1
ATOM 872 C CA . ASP A 1 106 ? -53.615 -6.673 57.146 1.00 51.81 106 ASP A CA 1
ATOM 873 C C . ASP A 1 106 ? -53.223 -7.342 58.467 1.00 51.81 106 ASP A C 1
ATOM 875 O O . ASP A 1 106 ? -52.329 -8.187 58.551 1.00 51.81 106 ASP A O 1
ATOM 879 N N . HIS A 1 107 ? -53.886 -6.900 59.534 1.00 50.00 107 HIS A N 1
ATOM 880 C CA . HIS A 1 107 ? -53.828 -7.487 60.862 1.00 50.00 107 HIS A CA 1
ATOM 881 C C . HIS A 1 107 ? -54.358 -8.927 60.828 1.00 50.00 107 HIS A C 1
ATOM 883 O O . HIS A 1 107 ? -55.563 -9.143 60.945 1.00 50.00 107 HIS A O 1
ATOM 889 N N . PHE A 1 108 ? -53.472 -9.922 60.736 1.00 47.25 108 PHE A N 1
ATOM 890 C CA . PHE A 1 108 ? -53.840 -11.300 61.058 1.00 47.25 108 PHE A CA 1
ATOM 891 C C . PHE A 1 108 ? -53.573 -11.595 62.536 1.00 47.25 108 PHE A C 1
ATOM 893 O O . PHE A 1 108 ? -52.446 -11.587 63.029 1.00 47.25 108 PHE A O 1
ATOM 900 N N . ARG A 1 109 ? -54.682 -11.789 63.247 1.00 43.44 109 ARG A N 1
ATOM 901 C CA . ARG A 1 109 ? -54.822 -12.001 64.684 1.00 43.44 109 ARG A CA 1
ATOM 902 C C . ARG A 1 109 ? -54.907 -13.504 64.977 1.00 43.44 109 ARG A C 1
ATOM 904 O O . ARG A 1 109 ? -55.818 -14.143 64.470 1.00 43.44 109 ARG A O 1
ATOM 911 N N . SER A 1 110 ? -54.071 -13.968 65.919 1.00 46.69 110 SER A N 1
ATOM 912 C CA . SER A 1 110 ? -54.227 -15.180 66.764 1.00 46.6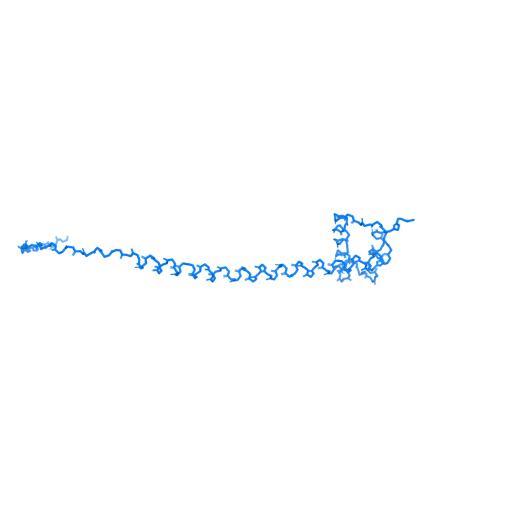9 110 SER A CA 1
ATOM 913 C C . SER A 1 110 ? -54.145 -16.557 66.077 1.00 46.69 110 SER A C 1
ATOM 915 O O . SER A 1 110 ? -54.503 -16.694 64.922 1.00 46.69 110 SER A O 1
ATOM 917 N N . THR A 1 111 ? -53.713 -17.657 66.701 1.00 52.62 111 THR A N 1
ATOM 918 C CA . THR A 1 111 ? -53.469 -18.017 68.114 1.00 52.62 111 THR A CA 1
ATOM 919 C C . THR A 1 111 ? -52.405 -19.123 68.181 1.00 52.62 111 THR A C 1
ATOM 921 O O . THR A 1 111 ? -52.311 -19.957 67.2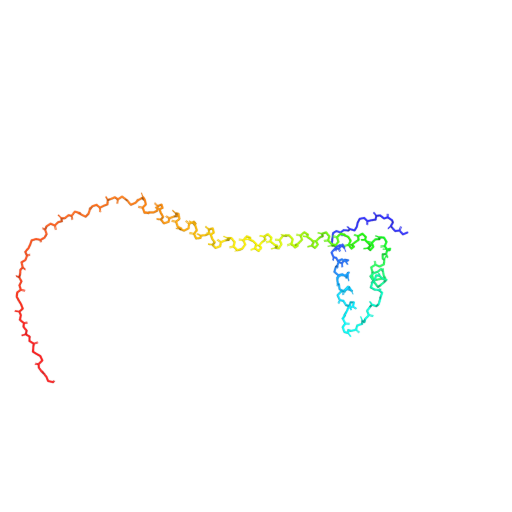85 1.00 52.62 111 THR A O 1
ATOM 924 N N . ASN A 1 112 ? -51.688 -19.171 69.306 1.00 50.50 112 ASN A N 1
ATOM 925 C CA . ASN A 1 112 ? -50.878 -20.290 69.797 1.00 50.50 112 ASN A CA 1
ATOM 926 C C . ASN A 1 112 ? -51.495 -21.677 69.549 1.00 50.50 112 ASN A C 1
ATOM 928 O O . ASN A 1 112 ? -52.668 -21.886 69.849 1.00 50.50 112 ASN A O 1
ATOM 932 N N . THR A 1 113 ? -50.680 -22.663 69.164 1.00 57.69 113 THR A N 1
ATOM 933 C CA . THR A 1 113 ? -50.927 -24.069 69.521 1.00 57.69 113 THR A CA 1
ATOM 934 C C . THR A 1 113 ? -49.607 -24.811 69.725 1.00 57.69 113 THR A C 1
ATOM 936 O O . THR A 1 113 ? -48.676 -24.747 68.927 1.00 57.69 113 THR A O 1
ATOM 939 N N . THR A 1 114 ? -49.559 -25.457 70.881 1.00 59.16 114 THR A N 1
ATOM 940 C CA . THR A 1 114 ? -48.452 -26.123 71.557 1.00 59.16 114 THR A CA 1
ATOM 941 C C . THR A 1 114 ? -48.044 -27.442 70.888 1.00 59.16 114 THR A C 1
ATOM 943 O O . THR A 1 114 ? -48.873 -28.191 70.382 1.00 59.16 114 THR A O 1
ATOM 946 N N . ARG A 1 115 ? -46.736 -27.718 70.953 1.00 49.59 115 ARG A N 1
ATOM 947 C CA . ARG A 1 115 ? -46.011 -28.965 70.627 1.00 49.59 115 ARG A CA 1
ATOM 948 C C . ARG A 1 115 ? -46.672 -30.215 71.256 1.00 49.59 115 ARG A C 1
ATOM 950 O O . ARG A 1 115 ? -47.263 -30.106 72.327 1.00 49.59 115 ARG A O 1
ATOM 957 N N . PRO A 1 116 ? -46.409 -31.423 70.731 1.00 57.03 116 PRO A N 1
ATOM 958 C CA . PRO A 1 116 ? -45.476 -32.255 71.491 1.00 57.03 116 PRO A CA 1
ATOM 959 C C . PRO A 1 116 ? -44.485 -33.049 70.632 1.00 57.03 116 PRO A C 1
ATOM 961 O O . PRO A 1 116 ? -44.616 -33.211 69.425 1.00 57.03 116 PRO A O 1
ATOM 964 N N . ALA A 1 117 ? -43.433 -33.481 71.320 1.00 62.84 117 ALA A N 1
ATOM 965 C CA . ALA A 1 117 ? -42.306 -34.250 70.827 1.00 62.84 117 ALA A CA 1
ATOM 966 C C . ALA A 1 117 ? -42.618 -35.752 70.734 1.00 62.84 117 ALA A C 1
ATOM 968 O O . ALA A 1 117 ? -43.230 -36.301 71.646 1.00 62.84 117 ALA A O 1
ATOM 969 N N . THR A 1 118 ? -42.064 -36.426 69.727 1.00 57.94 118 THR A N 1
ATOM 970 C CA . THR A 1 118 ? -41.864 -37.887 69.692 1.00 57.94 118 THR A CA 1
ATOM 971 C C . THR A 1 118 ? -40.524 -38.159 68.988 1.00 57.94 118 THR A C 1
ATOM 973 O O . THR A 1 118 ? -40.366 -37.909 67.802 1.00 57.94 118 THR A O 1
ATOM 976 N N . LYS A 1 119 ? -39.427 -38.280 69.746 1.00 57.22 119 LYS A N 1
ATOM 977 C CA . LYS A 1 119 ? -38.750 -39.541 70.116 1.00 57.22 119 LYS A CA 1
ATOM 978 C C . LYS A 1 119 ? -38.463 -40.486 68.932 1.00 57.22 119 LYS A C 1
ATOM 980 O O . LYS A 1 119 ? -39.331 -41.254 68.538 1.00 57.22 119 LYS A O 1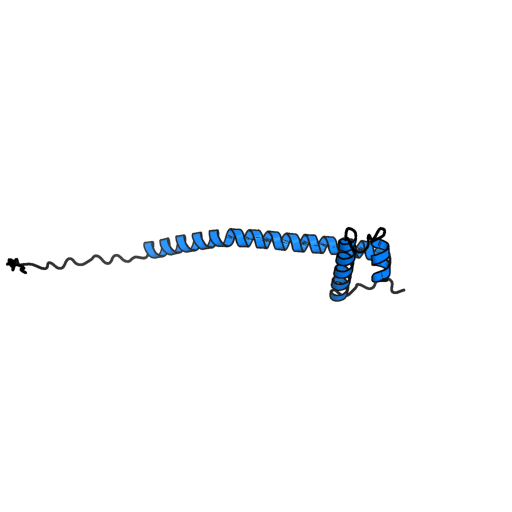
ATOM 985 N N . SER A 1 120 ? -37.205 -40.481 68.474 1.00 49.47 120 SER A N 1
ATOM 986 C CA . SER A 1 120 ? -36.475 -41.686 68.027 1.00 49.47 120 SER A CA 1
ATOM 987 C C . SER A 1 120 ? -36.402 -42.696 69.186 1.00 49.47 120 SER A C 1
ATOM 989 O O . SER A 1 120 ? -36.395 -42.256 70.343 1.00 49.47 120 SER A O 1
ATOM 991 N N . PRO A 1 121 ? -36.410 -44.017 68.936 1.00 64.25 121 PRO A N 1
ATOM 992 C CA . PRO A 1 121 ? -35.215 -44.791 68.531 1.00 64.25 121 PRO A CA 1
ATOM 993 C C . PRO A 1 121 ? -35.595 -45.915 67.519 1.00 64.25 121 PRO A C 1
ATOM 995 O O . PRO A 1 121 ? -36.759 -45.995 67.144 1.00 64.25 121 PRO A O 1
ATOM 998 N N . ALA A 1 122 ? -34.752 -46.796 66.979 1.00 53.88 122 ALA A N 1
ATOM 999 C CA . ALA A 1 122 ? -33.373 -47.230 67.194 1.00 53.88 122 ALA A CA 1
ATOM 1000 C C . ALA A 1 122 ? -32.776 -47.631 65.830 1.00 53.88 122 ALA A C 1
ATOM 1002 O O . ALA A 1 122 ? -33.581 -47.970 64.930 1.00 53.88 122 ALA A O 1
#

Sequence (122 aa):
MPTGKHYSQETKELMFNVIKFIEGEKYGATIPLYNVNDHIMAALQISHDSLVNLKNELKQVEEEEQKVLEQKLLEQQQRPYVLAQKYKNERLRRRSSSPYTTPKTDHFRSTNTTRPATKSPA

Organism: NCBI:txid392033

Radius of gyration: 37.85 Å; chains: 1; bounding box: 75×58×96 Å

pLDDT: mean 72.46, std 14.93, range [38.81, 91.44]